Protein AF-A0A7C8YGM3-F1 (afdb_monomer_lite)

Sequence (113 aa):
PPDYRPTPSQVKAAYKRKVWDVHPDRFPANERSYAESQFKMISEAYTCLLPGGVGSSVSVSYTRVVRTGVPRVHGAGRQHPLVGLPFLFIILGTVGLGGIYGARAYRKQIEAN

Secondary structure (DSSP, 8-state):
-TT----HHHHHHHHHHHHHHT-GGGS-TTTHHHHHHHHHHHHHHHHHHSTT-------------S---------------SS--TTHHHHHHHHHHSSSSSTTTTHHHHTT-

Foldseek 3Di:
DVPDQDDLVRLVVVLVVQCVVLPLVVDDPVCSVVSVVSNVVSVLVSLVSDVPSPPPPPPPPPPPPDPDDDPDDDDDDDDDDDDDDPPVCVVVVVVPPPPPPPPPPVVVVVVVD

pLDDT: mean 70.05, std 18.63, range [42.72, 95.88]

Organism: Opuntia streptacantha (NCBI:txid393608)

Structure (mmCIF, N/CA/C/O backbone):
data_AF-A0A7C8YGM3-F1
#
_entry.id   AF-A0A7C8YGM3-F1
#
loop_
_atom_site.group_PDB
_atom_site.id
_atom_site.type_symbol
_atom_site.label_atom_id
_atom_site.label_alt_id
_atom_site.label_comp_id
_atom_site.label_asym_id
_atom_site.label_entity_id
_atom_site.label_seq_id
_atom_site.pdbx_PDB_ins_code
_atom_site.Cartn_x
_atom_site.Cartn_y
_atom_site.Cartn_z
_atom_site.occupancy
_atom_site.B_iso_or_equiv
_atom_site.auth_seq_id
_atom_site.auth_comp_id
_atom_site.auth_asym_id
_atom_site.auth_atom_id
_atom_site.pdbx_PDB_model_num
ATOM 1 N N . PRO A 1 1 ? 10.676 -14.355 -22.517 1.00 58.84 1 PRO A N 1
ATOM 2 C CA . PRO A 1 1 ? 11.987 -13.664 -22.594 1.00 58.84 1 PRO A CA 1
ATOM 3 C C . PRO A 1 1 ? 12.567 -13.458 -21.186 1.00 58.84 1 PRO A C 1
ATOM 5 O O . PRO A 1 1 ? 11.866 -12.892 -20.351 1.00 58.84 1 PRO A O 1
ATOM 8 N N . PRO A 1 2 ? 13.780 -13.957 -20.907 1.00 69.81 2 PRO A N 1
ATOM 9 C CA . PRO A 1 2 ? 14.362 -13.961 -19.560 1.00 69.81 2 PRO A CA 1
ATOM 10 C C . PRO A 1 2 ? 14.810 -12.578 -19.049 1.00 69.81 2 PRO A C 1
ATOM 12 O O . PRO A 1 2 ? 14.954 -12.412 -17.845 1.00 69.81 2 PRO A O 1
ATOM 15 N N . ASP A 1 3 ? 14.918 -11.567 -19.919 1.00 70.25 3 ASP A N 1
ATOM 16 C CA . ASP A 1 3 ? 15.425 -10.228 -19.558 1.00 70.25 3 ASP A CA 1
ATOM 17 C C . ASP A 1 3 ? 14.347 -9.134 -19.508 1.00 70.25 3 ASP A C 1
ATOM 19 O O . ASP A 1 3 ? 14.634 -7.937 -19.599 1.00 70.25 3 ASP A O 1
ATOM 23 N N . TYR A 1 4 ? 13.075 -9.518 -19.383 1.00 78.69 4 TYR A N 1
ATOM 24 C CA . TYR A 1 4 ? 11.992 -8.543 -19.322 1.00 78.69 4 TYR A CA 1
ATOM 25 C C . TYR A 1 4 ? 12.013 -7.781 -17.993 1.00 78.69 4 TYR A C 1
ATOM 27 O O . TYR A 1 4 ? 11.656 -8.321 -16.945 1.00 78.69 4 TYR A O 1
ATOM 35 N N . ARG A 1 5 ? 12.392 -6.502 -18.041 1.00 83.88 5 ARG A N 1
ATOM 36 C CA . ARG A 1 5 ? 12.280 -5.585 -16.903 1.00 83.88 5 ARG A CA 1
ATOM 37 C C . ARG A 1 5 ? 10.967 -4.805 -17.009 1.00 83.88 5 ARG A C 1
ATOM 39 O O . ARG A 1 5 ? 10.853 -3.963 -17.901 1.00 83.88 5 ARG A O 1
ATOM 46 N N . PRO A 1 6 ? 9.975 -5.073 -16.140 1.00 87.50 6 PRO A N 1
ATOM 47 C CA . PRO A 1 6 ? 8.721 -4.336 -16.166 1.00 87.50 6 PRO A CA 1
ATOM 48 C C . PRO A 1 6 ? 8.968 -2.864 -15.831 1.00 87.50 6 PRO A C 1
ATOM 50 O O . PRO A 1 6 ? 9.803 -2.529 -14.987 1.00 87.50 6 PRO A O 1
ATOM 53 N N . THR A 1 7 ? 8.226 -1.970 -16.477 1.00 90.56 7 THR A N 1
ATOM 54 C CA . THR A 1 7 ? 8.301 -0.540 -16.170 1.00 90.56 7 THR A CA 1
ATOM 55 C C . THR A 1 7 ? 7.702 -0.260 -14.783 1.00 90.56 7 THR A C 1
ATOM 57 O O . THR A 1 7 ? 6.804 -0.982 -14.334 1.00 90.56 7 THR A O 1
ATOM 60 N N . PRO A 1 8 ? 8.102 0.826 -14.094 1.00 90.75 8 PRO A N 1
ATOM 61 C CA . PRO A 1 8 ? 7.512 1.188 -12.802 1.00 90.75 8 PRO A CA 1
ATOM 62 C C . PRO A 1 8 ? 5.982 1.338 -12.844 1.00 90.75 8 PRO A C 1
ATOM 64 O O . PRO A 1 8 ? 5.293 1.009 -11.878 1.00 90.75 8 PRO A O 1
ATOM 67 N N . SER A 1 9 ? 5.424 1.788 -13.976 1.00 92.25 9 SER A N 1
ATOM 68 C CA . SER A 1 9 ? 3.974 1.882 -14.173 1.00 92.25 9 SER A CA 1
ATOM 69 C C . SER A 1 9 ? 3.298 0.509 -14.205 1.00 92.25 9 SER A C 1
ATOM 71 O O . SER A 1 9 ? 2.246 0.342 -13.588 1.00 92.25 9 SER A O 1
ATOM 73 N N . GLN A 1 10 ? 3.915 -0.486 -14.846 1.00 93.56 10 GLN A N 1
ATOM 74 C CA . GLN A 1 10 ? 3.427 -1.866 -14.863 1.00 93.56 10 GLN A CA 1
ATOM 75 C C . GLN A 1 10 ? 3.510 -2.511 -13.481 1.00 93.56 10 GLN A C 1
ATOM 77 O O . GLN A 1 10 ? 2.545 -3.135 -13.042 1.00 93.56 10 GLN A O 1
ATOM 82 N N . VAL A 1 11 ? 4.621 -2.303 -12.766 1.00 92.75 11 VAL A N 1
ATOM 83 C CA . VAL A 1 11 ? 4.792 -2.780 -11.385 1.00 92.75 11 VAL A CA 1
ATOM 84 C C . VAL A 1 11 ? 3.713 -2.185 -10.477 1.00 92.75 11 VAL A C 1
ATOM 86 O O . VAL A 1 11 ? 3.037 -2.919 -9.758 1.00 92.75 11 VAL A O 1
ATOM 89 N N . LYS A 1 12 ? 3.469 -0.871 -10.561 1.00 93.94 12 LYS A N 1
ATOM 90 C CA . LYS A 1 12 ? 2.424 -0.189 -9.782 1.00 93.94 12 LYS A CA 1
ATOM 91 C C . LYS A 1 12 ? 1.014 -0.658 -10.148 1.00 93.94 12 LYS A C 1
ATOM 93 O O . LYS A 1 12 ? 0.184 -0.843 -9.260 1.00 93.94 12 LYS A O 1
ATOM 98 N N . ALA A 1 13 ? 0.727 -0.864 -11.432 1.00 95.75 13 ALA A N 1
ATOM 99 C CA . ALA A 1 13 ? -0.567 -1.376 -11.881 1.00 95.75 13 ALA A CA 1
ATOM 100 C C . ALA A 1 13 ? -0.818 -2.805 -11.367 1.00 95.75 13 ALA A C 1
ATOM 102 O O . ALA A 1 13 ? -1.885 -3.085 -10.815 1.00 95.75 13 ALA A O 1
ATOM 103 N N . ALA A 1 14 ? 0.182 -3.684 -11.476 1.00 94.69 14 ALA A N 1
ATOM 104 C CA . ALA A 1 14 ? 0.119 -5.048 -10.961 1.00 94.69 14 ALA A CA 1
ATOM 105 C C . ALA A 1 14 ? -0.026 -5.079 -9.432 1.00 94.69 14 ALA A C 1
ATOM 107 O O . ALA A 1 14 ? -0.837 -5.847 -8.914 1.00 94.69 14 ALA A O 1
ATOM 108 N N . TYR A 1 15 ? 0.699 -4.210 -8.719 1.00 95.06 15 TYR A N 1
ATOM 109 C CA . TYR A 1 15 ? 0.583 -4.042 -7.271 1.00 95.06 15 TYR A CA 1
ATOM 110 C C . TYR A 1 15 ? -0.840 -3.662 -6.857 1.00 95.06 15 TYR A C 1
ATOM 112 O O . TYR A 1 15 ? -1.437 -4.360 -6.043 1.00 95.06 15 TYR A O 1
ATOM 120 N N . LYS A 1 16 ? -1.425 -2.620 -7.467 1.00 95.56 16 LYS A N 1
ATOM 121 C CA . LYS A 1 16 ? -2.799 -2.186 -7.161 1.00 95.56 16 LYS A CA 1
ATOM 122 C C . LYS A 1 16 ? -3.81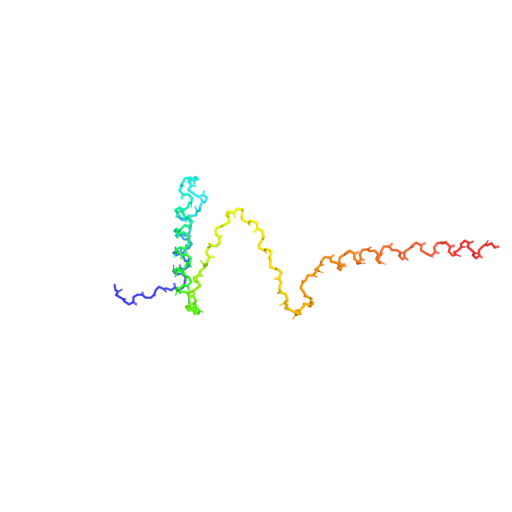4 -3.312 -7.350 1.00 95.56 16 LYS A C 1
ATOM 124 O O . LYS A 1 16 ? -4.680 -3.491 -6.500 1.00 95.56 16 LYS A O 1
ATOM 129 N N . ARG A 1 17 ? -3.694 -4.074 -8.442 1.00 95.88 17 ARG A N 1
ATOM 130 C CA . ARG A 1 17 ? -4.571 -5.221 -8.710 1.00 95.88 17 ARG A CA 1
ATOM 131 C C . ARG A 1 17 ? -4.416 -6.299 -7.637 1.00 95.88 17 ARG A C 1
ATOM 133 O O . ARG A 1 17 ? -5.402 -6.695 -7.033 1.00 95.88 17 ARG A O 1
ATOM 140 N N . LYS A 1 18 ? -3.179 -6.721 -7.356 1.00 94.94 18 LYS A N 1
ATOM 141 C CA . LYS A 1 18 ? -2.899 -7.774 -6.370 1.00 94.94 18 LYS A CA 1
ATOM 142 C C . LYS A 1 18 ? -3.343 -7.385 -4.965 1.00 94.94 18 LYS A C 1
ATOM 144 O O . LYS A 1 18 ? -3.970 -8.194 -4.301 1.00 94.94 18 LYS A O 1
ATOM 149 N N . VAL A 1 19 ? -3.065 -6.154 -4.539 1.00 95.38 19 VAL A N 1
ATOM 150 C CA . VAL A 1 19 ? -3.519 -5.614 -3.251 1.00 95.38 19 VAL A CA 1
ATOM 151 C C . VAL A 1 19 ? -5.036 -5.626 -3.144 1.00 95.38 19 VAL A C 1
ATOM 153 O O . VAL A 1 19 ? -5.565 -6.016 -2.110 1.00 95.38 19 VAL A O 1
ATOM 156 N N . TRP A 1 20 ? -5.735 -5.226 -4.206 1.00 93.19 20 TRP A N 1
ATOM 157 C CA . TRP A 1 20 ? -7.190 -5.273 -4.221 1.00 93.19 20 TRP A CA 1
ATOM 158 C C . TRP A 1 20 ? -7.720 -6.704 -4.116 1.00 93.19 20 TRP A C 1
ATOM 160 O O . TRP A 1 20 ? -8.733 -6.929 -3.465 1.00 93.19 20 TRP A O 1
ATOM 170 N N . ASP A 1 21 ? -7.043 -7.677 -4.724 1.00 93.00 21 ASP A N 1
ATOM 171 C CA . ASP A 1 21 ? -7.419 -9.094 -4.656 1.00 93.00 21 ASP A CA 1
ATOM 172 C C . ASP A 1 21 ? -7.241 -9.697 -3.262 1.00 93.00 21 ASP A C 1
ATOM 174 O O . ASP A 1 21 ? -8.052 -10.524 -2.857 1.00 93.00 21 ASP A O 1
ATOM 178 N N . VAL A 1 22 ? -6.240 -9.240 -2.509 1.00 93.81 22 VAL A N 1
ATOM 179 C CA . VAL A 1 22 ? -5.928 -9.743 -1.160 1.00 93.81 22 VAL A CA 1
ATOM 180 C C . VAL A 1 22 ? -6.331 -8.775 -0.045 1.00 93.81 22 VAL A C 1
ATOM 182 O O . VAL A 1 22 ? -5.861 -8.898 1.084 1.00 93.81 22 VAL A O 1
ATOM 185 N N . HIS A 1 23 ? -7.168 -7.778 -0.342 1.00 92.44 23 HIS A N 1
ATOM 186 C CA . HIS A 1 23 ? -7.557 -6.785 0.653 1.00 92.44 23 HIS A CA 1
ATOM 187 C C . HIS A 1 23 ? -8.333 -7.467 1.792 1.00 92.44 23 HIS A C 1
ATOM 189 O O . HIS A 1 23 ? -9.325 -8.135 1.502 1.00 92.44 23 HIS A O 1
ATOM 195 N N . PRO A 1 24 ? -7.951 -7.295 3.072 1.00 88.44 24 PRO A N 1
ATOM 196 C CA . PRO A 1 24 ? -8.526 -8.053 4.189 1.00 88.44 24 PRO A CA 1
ATOM 197 C C . PRO A 1 24 ? -10.035 -7.847 4.370 1.00 88.44 24 PRO A C 1
ATOM 199 O O . PRO A 1 24 ? -10.700 -8.708 4.935 1.00 88.44 24 PRO A O 1
ATOM 202 N N . ASP A 1 25 ? -10.592 -6.751 3.851 1.00 91.38 25 ASP A N 1
ATOM 203 C CA . ASP A 1 25 ? -12.040 -6.495 3.889 1.00 91.38 25 ASP A CA 1
ATOM 204 C C . ASP A 1 25 ? -12.837 -7.258 2.817 1.00 91.38 25 ASP A C 1
ATOM 206 O O . ASP A 1 25 ? -14.064 -7.252 2.843 1.00 91.38 25 ASP A O 1
ATOM 210 N N . ARG A 1 26 ? -12.166 -7.927 1.870 1.00 91.12 26 ARG A N 1
ATOM 211 C CA . ARG A 1 26 ? -12.816 -8.831 0.905 1.00 91.12 26 ARG A CA 1
ATOM 212 C C . ARG A 1 26 ? -12.930 -10.265 1.412 1.00 91.12 26 ARG A C 1
ATOM 214 O O . ARG A 1 26 ? -13.614 -11.063 0.777 1.00 91.12 26 ARG A O 1
ATOM 221 N N . PHE A 1 27 ? -12.252 -10.591 2.510 1.00 88.69 27 PHE A N 1
ATOM 222 C CA . PHE A 1 27 ? -12.222 -11.938 3.062 1.00 88.69 27 PHE A CA 1
ATOM 223 C C . PHE A 1 27 ? -13.135 -12.025 4.284 1.00 88.69 27 PHE A C 1
ATOM 225 O O . PHE A 1 27 ? -13.206 -11.082 5.078 1.00 88.69 27 PHE A O 1
ATOM 232 N N . PRO A 1 28 ? -13.828 -13.158 4.465 1.00 91.19 28 PRO A N 1
ATOM 233 C CA . PRO A 1 28 ? -14.544 -13.424 5.701 1.00 91.19 28 PRO A CA 1
ATOM 234 C C . PRO A 1 28 ? -13.562 -13.494 6.887 1.00 91.19 28 PRO A C 1
ATOM 236 O O . PRO A 1 28 ? -12.362 -13.722 6.723 1.00 91.19 28 PRO A O 1
ATOM 239 N N . ALA A 1 29 ? -14.058 -13.275 8.109 1.00 89.56 29 ALA A N 1
ATOM 240 C CA . ALA A 1 29 ? -13.210 -13.101 9.296 1.00 89.56 29 ALA A CA 1
ATOM 241 C C . ALA A 1 29 ? -12.265 -14.290 9.583 1.00 89.56 29 ALA A C 1
ATOM 243 O O . ALA A 1 29 ? -11.188 -14.095 10.141 1.00 89.56 29 ALA A O 1
ATOM 244 N N . ASN A 1 30 ? -12.642 -15.502 9.170 1.00 90.38 30 ASN A N 1
ATOM 245 C CA . ASN A 1 30 ? -11.840 -16.726 9.277 1.00 90.38 30 ASN A CA 1
ATOM 246 C C . ASN A 1 30 ? -10.603 -16.733 8.360 1.00 90.38 30 ASN A C 1
ATOM 248 O O . ASN A 1 30 ? -9.605 -17.363 8.693 1.00 90.38 30 ASN A O 1
ATOM 252 N N . GLU A 1 31 ? -10.648 -16.031 7.227 1.00 91.75 31 GLU A N 1
ATOM 253 C CA . GLU A 1 31 ? -9.572 -15.988 6.224 1.00 91.75 31 GLU A CA 1
ATOM 254 C C . GLU A 1 31 ? -8.791 -14.669 6.253 1.00 91.75 31 GLU A C 1
ATOM 256 O O . GLU A 1 31 ? -7.844 -14.468 5.490 1.00 91.75 31 GLU A O 1
ATOM 261 N N . ARG A 1 32 ? -9.136 -13.768 7.178 1.00 87.19 32 ARG A N 1
ATOM 262 C CA . ARG A 1 32 ? -8.512 -12.448 7.291 1.00 87.19 32 ARG A CA 1
ATOM 263 C C . ARG A 1 32 ? -6.997 -12.530 7.498 1.00 87.19 32 ARG A C 1
ATOM 265 O O . ARG A 1 32 ? -6.255 -11.808 6.842 1.00 87.19 32 ARG A O 1
ATOM 272 N N . SER A 1 33 ? -6.521 -13.457 8.333 1.00 91.19 33 SER A N 1
ATOM 273 C CA . SER A 1 33 ? -5.080 -13.659 8.561 1.00 91.19 33 SER A CA 1
ATOM 274 C C . SER A 1 33 ? -4.334 -14.124 7.305 1.00 91.19 33 SER A C 1
ATOM 276 O O . SER A 1 33 ? -3.175 -13.760 7.104 1.00 91.19 33 SER A O 1
ATOM 278 N N . TYR A 1 34 ? -4.995 -14.902 6.442 1.00 91.31 34 TYR A N 1
ATOM 279 C CA . TYR A 1 34 ? -4.438 -15.306 5.151 1.00 91.31 34 TYR A CA 1
ATOM 280 C C . TYR A 1 34 ? -4.319 -14.096 4.216 1.00 91.31 34 TYR A C 1
ATOM 282 O O . TYR A 1 34 ? -3.246 -13.846 3.667 1.00 91.31 34 TYR A O 1
ATOM 290 N N . ALA A 1 35 ? -5.377 -13.288 4.110 1.00 93.12 35 ALA A N 1
ATOM 291 C CA . ALA A 1 35 ? -5.377 -12.063 3.312 1.00 93.12 35 ALA A CA 1
ATOM 292 C C . ALA A 1 35 ? -4.291 -11.069 3.764 1.00 93.12 35 ALA A C 1
ATOM 294 O O . ALA A 1 35 ? -3.539 -10.551 2.940 1.00 93.12 35 ALA A O 1
ATOM 295 N N . GLU A 1 36 ? -4.138 -10.870 5.075 1.00 92.62 36 GLU A N 1
ATOM 296 C CA . GLU A 1 36 ? -3.094 -10.021 5.663 1.00 92.62 36 GLU A CA 1
ATOM 297 C C . GLU A 1 36 ? -1.678 -10.521 5.332 1.00 92.62 36 GLU A C 1
ATOM 299 O O . GLU A 1 36 ? -0.813 -9.728 4.951 1.00 92.62 36 GLU A O 1
ATOM 304 N N . SER A 1 37 ? -1.437 -11.836 5.417 1.00 93.81 37 SER A N 1
ATOM 305 C CA . SER A 1 37 ? -0.148 -12.441 5.050 1.00 93.81 37 SER A CA 1
ATOM 306 C C . SER A 1 37 ? 0.180 -12.227 3.569 1.00 93.81 37 SER A C 1
ATOM 308 O O . SER A 1 37 ? 1.288 -11.803 3.228 1.00 93.81 37 SER A O 1
ATOM 310 N N . GLN A 1 38 ? -0.798 -12.444 2.688 1.00 93.25 38 GLN A N 1
ATOM 311 C CA . GLN A 1 38 ? -0.638 -12.232 1.251 1.00 93.25 38 GLN A CA 1
ATOM 312 C C . GLN A 1 38 ? -0.409 -10.751 0.913 1.00 93.25 38 GLN A C 1
ATOM 314 O O . GLN A 1 38 ? 0.494 -10.432 0.136 1.00 93.25 38 GLN A O 1
ATOM 319 N N . PHE A 1 39 ? -1.182 -9.841 1.517 1.00 94.31 39 PHE A N 1
ATOM 320 C CA . PHE A 1 39 ? -1.025 -8.392 1.359 1.00 94.31 39 PHE A CA 1
ATOM 321 C C . PHE A 1 39 ? 0.395 -7.959 1.712 1.00 94.31 39 PHE A C 1
ATOM 323 O O . PHE A 1 39 ? 1.050 -7.243 0.949 1.00 94.31 39 PHE A O 1
ATOM 330 N N . LYS A 1 40 ? 0.896 -8.456 2.844 1.00 92.88 40 LYS A N 1
ATOM 331 C CA . LYS A 1 40 ? 2.248 -8.180 3.306 1.00 92.88 40 LYS A CA 1
ATOM 332 C C . LYS A 1 40 ? 3.294 -8.642 2.287 1.00 92.88 40 LYS A C 1
ATOM 334 O O . LYS A 1 40 ? 4.105 -7.822 1.861 1.00 92.88 40 LYS A O 1
ATOM 339 N N . MET A 1 41 ? 3.248 -9.899 1.845 1.00 92.94 41 MET A N 1
ATOM 340 C CA . MET A 1 41 ? 4.214 -10.422 0.867 1.00 92.94 41 MET A CA 1
ATOM 341 C C . MET A 1 41 ? 4.227 -9.607 -0.434 1.00 92.94 41 MET A C 1
ATOM 343 O O . MET A 1 41 ? 5.287 -9.329 -0.993 1.00 92.94 41 MET A O 1
ATOM 347 N N . ILE A 1 42 ? 3.054 -9.169 -0.903 1.00 93.50 42 ILE A N 1
ATOM 348 C CA . ILE A 1 42 ? 2.935 -8.323 -2.099 1.00 93.50 42 ILE A CA 1
ATOM 349 C C . ILE A 1 42 ? 3.563 -6.939 -1.871 1.00 93.50 42 ILE A C 1
ATOM 351 O O . ILE A 1 42 ? 4.225 -6.418 -2.770 1.00 93.50 42 ILE A O 1
ATOM 355 N N . SER A 1 43 ? 3.386 -6.345 -0.688 1.00 91.56 43 SER A N 1
ATOM 356 C CA . SER A 1 43 ? 3.968 -5.040 -0.341 1.00 91.56 43 SER A CA 1
ATOM 357 C C . SER A 1 43 ? 5.496 -5.070 -0.214 1.00 91.56 43 SER A C 1
ATOM 359 O O . SER A 1 43 ? 6.177 -4.157 -0.690 1.00 91.56 43 SER A O 1
ATOM 361 N N . GLU A 1 44 ? 6.045 -6.148 0.347 1.00 91.44 44 GLU A N 1
ATOM 362 C CA . GLU A 1 44 ? 7.489 -6.370 0.436 1.00 91.44 44 GLU A CA 1
ATOM 363 C C . GLU A 1 44 ? 8.092 -6.521 -0.962 1.00 91.44 44 GLU A C 1
ATOM 365 O O . GLU A 1 44 ? 9.014 -5.791 -1.324 1.00 91.44 44 GLU A O 1
ATOM 370 N N . ALA A 1 45 ? 7.502 -7.383 -1.796 1.00 92.19 45 ALA A N 1
ATOM 371 C CA . ALA A 1 45 ? 7.940 -7.566 -3.175 1.00 92.19 45 ALA A CA 1
ATOM 372 C C . ALA A 1 45 ? 7.872 -6.259 -3.984 1.00 92.19 45 ALA A C 1
ATOM 374 O O . ALA A 1 45 ? 8.804 -5.951 -4.721 1.00 92.19 45 ALA A O 1
ATOM 375 N N . TYR A 1 46 ? 6.809 -5.457 -3.830 1.00 91.44 46 TYR A N 1
ATOM 376 C CA . TYR A 1 46 ? 6.702 -4.145 -4.480 1.00 91.44 46 TYR A CA 1
ATOM 377 C C . TYR A 1 46 ? 7.842 -3.211 -4.063 1.00 91.44 46 TYR A C 1
ATOM 379 O O . TYR A 1 46 ? 8.453 -2.582 -4.921 1.00 91.44 46 TYR A O 1
ATOM 387 N N . THR A 1 47 ? 8.174 -3.171 -2.772 1.00 89.31 47 THR A N 1
ATOM 388 C CA . THR A 1 47 ? 9.270 -2.347 -2.240 1.00 89.31 47 THR A CA 1
ATOM 389 C C . THR A 1 47 ? 10.620 -2.758 -2.832 1.00 89.31 47 THR A C 1
ATOM 391 O O . THR A 1 47 ? 11.391 -1.893 -3.242 1.00 89.31 47 THR A O 1
ATOM 394 N N . CYS A 1 48 ? 10.873 -4.063 -2.975 1.00 86.81 48 CYS A N 1
ATOM 395 C CA . CYS A 1 48 ? 12.074 -4.589 -3.635 1.00 86.81 48 CYS A CA 1
ATOM 396 C C . CYS A 1 48 ? 12.155 -4.238 -5.132 1.00 86.81 48 CYS A C 1
ATOM 398 O O . CYS A 1 48 ? 13.246 -4.183 -5.693 1.00 86.81 48 CYS A O 1
ATOM 400 N N . LEU A 1 49 ? 11.013 -4.012 -5.790 1.00 86.50 49 LEU A N 1
ATOM 401 C CA . LEU A 1 49 ? 10.945 -3.632 -7.205 1.00 86.50 49 LEU A CA 1
ATOM 402 C C . LEU A 1 49 ? 11.069 -2.116 -7.431 1.00 86.50 49 LEU A C 1
ATOM 404 O O . LEU A 1 49 ? 11.188 -1.686 -8.581 1.00 86.50 49 LEU A O 1
ATOM 408 N N . LEU A 1 50 ? 11.027 -1.293 -6.375 1.00 83.69 50 LEU A N 1
ATOM 409 C CA . LEU A 1 50 ? 11.144 0.157 -6.504 1.00 83.69 50 LEU A CA 1
ATOM 410 C C . LEU A 1 50 ? 12.614 0.579 -6.674 1.00 83.69 50 LEU A C 1
ATOM 412 O O . LEU A 1 50 ? 13.460 0.222 -5.851 1.00 83.69 50 LEU A O 1
ATOM 416 N N . PRO A 1 51 ? 12.939 1.392 -7.697 1.00 69.06 51 PRO A N 1
ATOM 417 C CA . PRO A 1 51 ? 14.283 1.935 -7.853 1.00 69.06 51 PRO A CA 1
ATOM 418 C C . PRO A 1 51 ? 14.600 2.856 -6.664 1.00 69.06 51 PRO A C 1
ATOM 420 O O . PRO A 1 51 ? 13.917 3.855 -6.453 1.00 69.06 51 PRO A O 1
ATOM 423 N N . GLY A 1 52 ? 15.612 2.493 -5.870 1.00 65.69 52 GLY A N 1
ATOM 424 C CA . GLY A 1 52 ? 15.993 3.197 -4.635 1.00 65.69 52 GLY A CA 1
ATOM 425 C C . GLY A 1 52 ? 15.630 2.469 -3.334 1.00 65.69 52 GLY A C 1
ATOM 426 O O . GLY A 1 52 ? 15.994 2.942 -2.259 1.00 65.69 52 GLY A O 1
ATOM 427 N N . GLY A 1 53 ? 14.974 1.306 -3.412 1.00 56.12 53 GLY A N 1
ATOM 428 C CA . GLY A 1 53 ? 14.798 0.397 -2.281 1.00 56.12 53 GLY A CA 1
ATOM 429 C C . GLY A 1 53 ? 16.125 -0.254 -1.898 1.00 56.12 53 GLY A C 1
ATOM 430 O O . GLY A 1 53 ? 16.408 -1.383 -2.288 1.00 56.12 53 GLY A O 1
ATOM 431 N N . VAL A 1 54 ? 16.967 0.467 -1.153 1.00 49.72 54 VAL A N 1
ATOM 432 C CA . VAL A 1 54 ? 18.077 -0.135 -0.405 1.00 49.72 54 VAL A CA 1
ATOM 433 C C . VAL A 1 54 ? 17.476 -1.284 0.392 1.00 49.72 54 VAL A C 1
ATOM 435 O O . VAL A 1 54 ? 16.498 -1.063 1.105 1.00 49.72 54 VAL A O 1
ATOM 438 N N . GLY A 1 55 ? 18.024 -2.489 0.215 1.00 52.78 55 GLY A N 1
ATOM 439 C CA . GLY A 1 55 ? 17.585 -3.746 0.818 1.00 52.78 55 GLY A CA 1
ATOM 440 C C . GLY A 1 55 ? 17.628 -3.725 2.341 1.00 52.78 55 GLY A C 1
ATOM 441 O O . GLY A 1 55 ? 18.397 -4.439 2.975 1.00 52.78 55 GLY A O 1
ATOM 442 N N . SER A 1 56 ? 16.767 -2.920 2.942 1.00 50.59 56 SER A N 1
ATOM 443 C CA . SER A 1 56 ? 16.381 -3.046 4.321 1.00 50.59 56 SER A CA 1
ATOM 444 C C . SER A 1 56 ? 15.439 -4.236 4.357 1.00 50.59 56 SER A C 1
ATOM 446 O O . SER A 1 56 ? 14.220 -4.116 4.263 1.00 50.59 56 SER A O 1
ATOM 448 N N . SER A 1 57 ? 16.051 -5.413 4.485 1.00 51.28 57 SER A N 1
ATOM 449 C CA . SER A 1 57 ? 15.499 -6.521 5.249 1.00 51.28 57 SER A CA 1
ATOM 450 C C . SER A 1 57 ? 15.180 -5.997 6.655 1.00 51.28 57 SER A C 1
ATOM 452 O O . SER A 1 57 ? 15.850 -6.334 7.631 1.00 51.28 57 SER A O 1
ATOM 454 N N . VAL A 1 58 ? 14.176 -5.122 6.772 1.00 51.69 58 VAL A N 1
ATOM 455 C CA . VAL A 1 58 ? 13.518 -4.860 8.038 1.00 51.69 58 VAL A CA 1
ATOM 456 C C . VAL A 1 58 ? 12.790 -6.159 8.304 1.00 51.69 58 VAL A C 1
ATOM 458 O O . VAL A 1 58 ? 11.676 -6.384 7.842 1.00 51.69 58 VAL A O 1
ATOM 461 N N . SER A 1 59 ? 13.477 -7.057 9.003 1.00 48.06 59 SER A N 1
ATOM 462 C CA . SER A 1 59 ? 12.832 -8.060 9.825 1.00 48.06 59 SER A CA 1
ATOM 463 C C . SER A 1 59 ? 11.931 -7.276 10.774 1.00 48.06 59 SER A C 1
ATOM 465 O O . SER A 1 59 ? 12.356 -6.796 11.825 1.00 48.06 59 SER A O 1
ATOM 467 N N . VAL A 1 60 ? 10.710 -6.996 10.316 1.00 51.03 60 VAL A N 1
ATOM 468 C CA . VAL A 1 60 ? 9.673 -6.363 11.113 1.00 51.03 60 VAL A CA 1
ATOM 469 C C . VAL A 1 60 ? 9.371 -7.383 12.194 1.00 51.03 60 VAL A C 1
ATOM 471 O O . VAL A 1 60 ? 8.732 -8.402 11.945 1.00 51.03 60 VAL A O 1
ATOM 474 N N . SER A 1 61 ? 9.914 -7.148 13.385 1.00 43.22 61 SER A N 1
ATOM 475 C CA . SER A 1 61 ? 9.578 -7.909 14.576 1.00 43.22 61 SER A CA 1
ATOM 476 C C . SER A 1 61 ? 8.094 -7.667 14.849 1.00 43.22 61 SER A C 1
ATOM 478 O O . SER A 1 61 ? 7.701 -6.587 15.289 1.00 43.22 61 SER A O 1
ATOM 480 N N . TYR A 1 62 ? 7.250 -8.636 14.486 1.00 47.12 62 TYR A N 1
ATOM 481 C CA . TYR A 1 62 ? 5.810 -8.591 14.722 1.00 47.12 62 TYR A CA 1
ATOM 482 C C . TYR A 1 62 ? 5.569 -8.687 16.224 1.00 47.12 62 TYR A C 1
ATOM 484 O O . TYR A 1 62 ? 5.451 -9.781 16.778 1.00 47.12 62 TYR A O 1
ATOM 492 N N . THR A 1 63 ? 5.470 -7.545 16.899 1.00 44.94 63 THR A N 1
ATOM 493 C CA . THR A 1 63 ? 4.820 -7.485 18.203 1.00 44.94 63 THR A CA 1
ATOM 494 C C . THR A 1 63 ? 3.351 -7.817 17.989 1.00 44.94 63 THR A C 1
ATOM 496 O O . THR A 1 63 ? 2.525 -6.992 17.605 1.00 44.94 63 THR A O 1
ATOM 499 N N . ARG A 1 64 ? 3.026 -9.095 18.189 1.00 48.94 64 ARG A N 1
ATOM 500 C CA . ARG A 1 64 ? 1.652 -9.566 18.295 1.00 48.94 64 ARG A CA 1
ATOM 501 C C . ARG A 1 64 ? 1.023 -8.765 19.438 1.00 48.94 64 ARG A C 1
ATOM 503 O O . ARG A 1 64 ? 1.379 -8.975 20.593 1.00 48.94 64 ARG A O 1
ATOM 510 N N . VAL A 1 65 ? 0.130 -7.830 19.119 1.00 50.81 65 VAL A N 1
ATOM 511 C CA . VAL A 1 65 ? -0.688 -7.092 20.093 1.00 50.81 65 VAL A CA 1
ATOM 512 C C . VAL A 1 65 ? -1.728 -8.036 20.701 1.00 50.81 65 VAL A C 1
ATOM 514 O O . VAL A 1 65 ? -2.930 -7.895 20.517 1.00 50.81 65 VAL A O 1
ATOM 517 N N . VAL A 1 66 ? -1.257 -9.034 21.445 1.00 55.44 66 VAL A N 1
ATOM 518 C CA . VAL A 1 66 ? -2.003 -9.492 22.611 1.00 55.44 66 VAL A CA 1
ATOM 519 C C . VAL A 1 66 ? -1.747 -8.460 23.703 1.00 55.44 66 VAL A C 1
ATOM 521 O O . VAL A 1 66 ? -0.657 -7.898 23.783 1.00 55.44 66 VAL A O 1
ATOM 524 N N . ARG A 1 67 ? -2.774 -8.147 24.495 1.00 56.62 67 ARG A N 1
ATOM 525 C CA . ARG A 1 67 ? -2.714 -7.230 25.640 1.00 56.62 67 ARG A CA 1
ATOM 526 C C . ARG A 1 67 ? -1.655 -7.699 26.647 1.00 56.62 67 ARG A C 1
ATOM 528 O O . ARG A 1 67 ? -1.978 -8.342 27.638 1.00 56.62 67 ARG A O 1
ATOM 535 N N . THR A 1 68 ? -0.394 -7.387 26.398 1.00 56.25 68 THR A N 1
ATOM 536 C CA . THR A 1 68 ? 0.698 -7.568 27.346 1.00 56.25 68 THR A CA 1
ATOM 537 C C . THR A 1 68 ? 0.983 -6.202 27.939 1.00 56.25 68 THR A C 1
ATOM 539 O O . THR A 1 68 ? 1.201 -5.230 27.216 1.00 56.25 68 THR A O 1
ATOM 542 N N . GLY A 1 69 ? 0.871 -6.129 29.264 1.00 54.62 69 GLY A N 1
ATOM 543 C CA . GLY A 1 69 ? 1.065 -4.913 30.035 1.00 54.62 69 GLY A CA 1
ATOM 544 C C . GLY A 1 69 ? 2.377 -4.214 29.691 1.00 54.62 69 GLY A C 1
ATOM 545 O O . GLY A 1 69 ? 3.368 -4.841 29.319 1.00 54.62 69 GLY A O 1
ATOM 546 N N . VAL A 1 70 ? 2.343 -2.890 29.808 1.00 56.38 70 VAL A N 1
ATOM 547 C CA . VAL A 1 70 ? 3.478 -1.994 29.587 1.00 56.38 70 VAL A CA 1
ATOM 548 C C . VAL A 1 70 ? 4.753 -2.519 30.265 1.00 56.38 70 VAL A C 1
ATOM 550 O O . VAL A 1 70 ? 4.727 -2.807 31.466 1.00 56.38 70 VAL A O 1
ATOM 553 N N . PRO A 1 71 ? 5.885 -2.639 29.545 1.00 49.78 71 PRO A N 1
ATOM 554 C CA . PRO A 1 71 ? 7.147 -2.964 30.183 1.00 49.78 71 PRO A CA 1
ATOM 555 C C . PRO A 1 71 ? 7.550 -1.796 31.083 1.00 49.78 71 PRO A C 1
ATOM 557 O O . PRO A 1 71 ? 7.798 -0.676 30.633 1.00 49.78 71 PRO A O 1
ATOM 560 N N . ARG A 1 72 ? 7.600 -2.063 32.387 1.00 53.91 72 ARG A N 1
ATOM 561 C CA . ARG A 1 72 ? 8.133 -1.141 33.381 1.00 53.91 72 ARG A CA 1
ATOM 562 C C . ARG A 1 72 ? 9.656 -1.185 33.301 1.00 53.91 72 ARG A C 1
ATOM 564 O O . ARG A 1 72 ? 10.284 -2.026 33.933 1.00 53.91 72 ARG A O 1
ATOM 571 N N . VAL A 1 73 ? 10.248 -0.280 32.528 1.00 47.19 73 VAL A N 1
ATOM 572 C CA . VAL A 1 73 ? 11.698 -0.055 32.542 1.00 47.19 73 VAL A CA 1
ATOM 573 C C . VAL A 1 73 ? 11.991 1.085 33.513 1.00 47.19 73 VAL A C 1
ATOM 575 O O . VAL A 1 73 ? 11.857 2.261 33.187 1.00 47.19 73 VAL A O 1
ATOM 578 N N . HIS A 1 74 ? 12.371 0.727 34.740 1.00 49.38 74 HIS A N 1
ATOM 579 C CA . HIS A 1 74 ? 13.202 1.605 35.558 1.00 49.38 74 HIS A CA 1
ATOM 580 C C . HIS A 1 74 ? 14.628 1.513 35.006 1.00 49.38 74 HIS A C 1
ATOM 582 O O . HIS A 1 74 ? 15.169 0.412 34.938 1.00 49.38 74 HIS A O 1
ATOM 588 N N . GLY A 1 75 ? 15.242 2.638 34.635 1.00 42.72 75 GLY A N 1
ATOM 589 C CA . GLY A 1 75 ? 16.666 2.640 34.295 1.00 42.72 75 GLY A CA 1
ATOM 590 C C . GLY A 1 75 ? 17.117 3.790 33.404 1.00 42.72 75 GLY A C 1
ATOM 591 O O . GLY A 1 75 ? 17.222 3.626 32.200 1.00 42.72 75 GLY A O 1
ATOM 592 N N . ALA A 1 76 ? 17.373 4.935 34.039 1.00 50.00 76 ALA A N 1
ATOM 593 C CA . ALA A 1 76 ? 18.466 5.878 33.776 1.00 50.00 76 ALA A CA 1
ATOM 594 C C . ALA A 1 76 ? 18.970 6.086 32.327 1.00 50.00 76 ALA A C 1
ATOM 596 O O . ALA A 1 76 ? 19.688 5.260 31.776 1.00 50.00 76 ALA A O 1
ATOM 597 N N . GLY A 1 77 ? 18.759 7.294 31.791 1.00 46.19 77 GLY A N 1
ATOM 598 C CA . GLY A 1 77 ? 19.452 7.739 30.577 1.00 46.19 77 GLY A CA 1
ATOM 599 C C . GLY A 1 77 ? 19.034 9.127 30.101 1.00 46.19 77 GLY A C 1
ATOM 600 O O . GLY A 1 77 ? 18.292 9.260 29.142 1.00 46.19 77 GLY A O 1
ATOM 601 N N . ARG A 1 78 ? 19.480 10.153 30.828 1.00 51.31 78 ARG A N 1
ATOM 602 C CA . ARG A 1 78 ? 19.402 11.598 30.543 1.00 51.31 78 ARG A CA 1
ATOM 603 C C . ARG A 1 78 ? 19.346 11.989 29.048 1.00 51.31 78 ARG A C 1
ATOM 605 O O . ARG A 1 78 ? 20.326 11.786 28.345 1.00 51.31 78 ARG A O 1
ATOM 612 N N . GLN A 1 79 ? 18.267 12.686 28.664 1.00 55.09 79 GLN A N 1
ATOM 613 C CA . GLN A 1 79 ? 18.190 13.995 27.966 1.00 55.09 79 GLN A CA 1
ATOM 614 C C . GLN A 1 79 ? 16.930 14.060 27.077 1.00 55.09 79 GLN A C 1
ATOM 616 O O . GLN A 1 79 ? 16.911 13.570 25.956 1.00 55.09 79 GLN A O 1
ATOM 621 N N . HIS A 1 80 ? 15.876 14.701 27.586 1.00 52.41 80 HIS A N 1
ATOM 622 C CA . HIS A 1 80 ? 14.710 15.151 26.820 1.00 52.41 80 HIS A CA 1
ATOM 623 C C . HIS A 1 80 ? 14.505 16.621 27.195 1.00 52.41 80 HIS A C 1
ATOM 625 O O . HIS A 1 80 ? 14.428 16.937 28.385 1.00 52.41 80 HIS A O 1
ATOM 631 N N . PRO A 1 81 ? 14.438 17.527 26.217 1.00 51.22 81 PRO A N 1
ATOM 632 C CA . PRO A 1 81 ? 13.162 18.210 26.059 1.00 51.22 81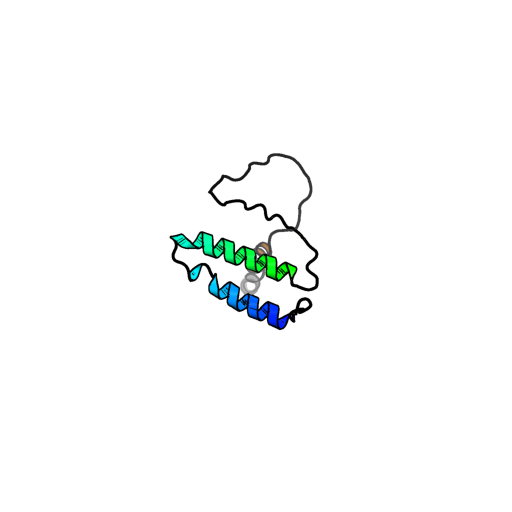 PRO A CA 1
ATOM 633 C C . PRO A 1 81 ? 12.828 18.429 24.577 1.00 51.22 81 PRO A C 1
ATOM 635 O O . PRO A 1 81 ? 13.717 18.441 23.737 1.00 51.22 81 PRO A O 1
ATOM 638 N N . LEU A 1 82 ? 11.553 18.702 24.285 1.00 58.12 82 LEU A N 1
ATOM 639 C CA . LEU A 1 82 ? 11.039 19.244 23.009 1.00 58.12 82 LEU A CA 1
ATOM 640 C C . LEU A 1 82 ? 10.435 18.258 21.996 1.00 58.12 82 LEU A C 1
ATOM 642 O O . LEU A 1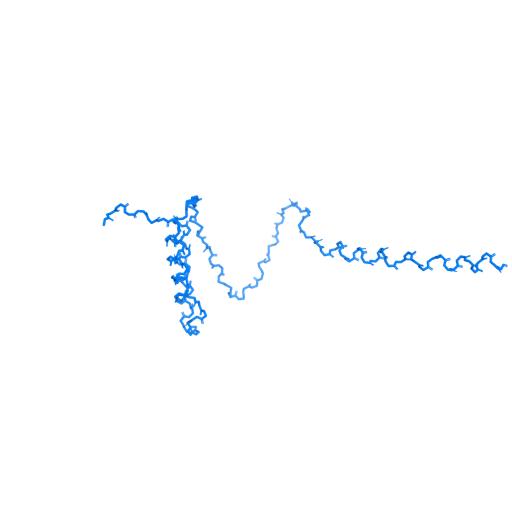 82 ? 10.353 18.574 20.813 1.00 58.12 82 LEU A O 1
ATOM 646 N N . VAL A 1 83 ? 9.882 17.128 22.438 1.00 56.62 83 VAL A N 1
ATOM 647 C CA . VAL A 1 83 ? 8.838 16.453 21.646 1.00 56.62 83 VAL A CA 1
ATOM 648 C C . VAL A 1 83 ? 7.610 16.271 22.510 1.00 56.62 83 VAL A C 1
ATOM 650 O O . VAL A 1 83 ? 7.556 15.408 23.380 1.00 56.62 83 VAL A O 1
ATOM 653 N N . GLY A 1 84 ? 6.632 17.128 22.267 1.00 58.31 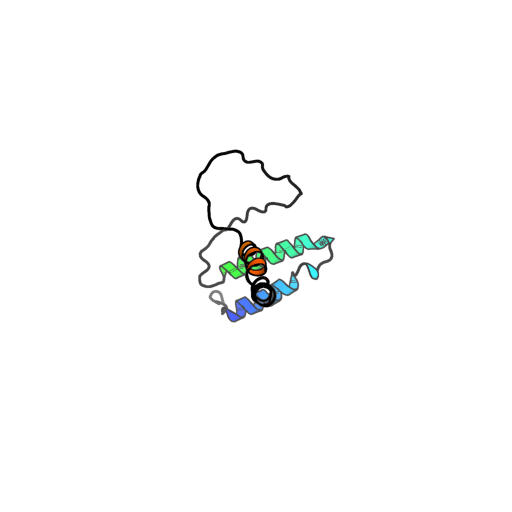84 GLY A N 1
ATOM 654 C CA . GLY A 1 84 ? 5.342 17.081 22.923 1.00 58.31 84 GLY A CA 1
ATOM 655 C C . GLY A 1 84 ? 4.937 18.476 23.323 1.00 58.31 84 GLY A C 1
ATOM 656 O O . GLY A 1 84 ? 5.361 18.950 24.367 1.00 58.31 84 GLY A O 1
ATOM 657 N N . LEU A 1 85 ? 4.141 19.119 22.468 1.00 58.44 85 LEU A N 1
ATOM 658 C CA . LEU A 1 85 ? 2.872 19.758 22.832 1.00 58.44 85 LEU A CA 1
ATOM 659 C C . LEU A 1 85 ? 2.484 20.805 21.770 1.00 58.44 85 LEU A C 1
ATOM 661 O O . LEU A 1 85 ? 2.564 22.005 22.028 1.00 58.44 85 LEU A O 1
ATOM 665 N N . PRO A 1 86 ? 1.974 20.388 20.596 1.00 61.62 86 PRO A N 1
ATOM 666 C CA . PRO A 1 86 ? 1.273 21.333 19.723 1.00 61.62 86 PRO A CA 1
ATOM 667 C C . PRO A 1 86 ? 0.014 21.914 20.407 1.00 61.62 86 PRO A C 1
ATOM 669 O O . PRO A 1 86 ? -0.445 22.991 20.048 1.00 61.62 86 PRO A O 1
ATOM 672 N N . PHE A 1 87 ? -0.516 21.246 21.440 1.00 60.19 87 PHE A N 1
ATOM 673 C CA . PHE A 1 87 ? -1.761 21.618 22.120 1.00 60.19 87 PHE A CA 1
ATOM 674 C C . PHE A 1 87 ? -1.592 22.546 23.338 1.00 60.19 87 PHE A C 1
ATOM 676 O O . PHE A 1 87 ? -2.559 23.191 23.733 1.00 60.19 87 PHE A O 1
ATOM 683 N N . LEU A 1 88 ? -0.394 22.667 23.931 1.00 59.44 88 LEU A N 1
ATOM 684 C CA . LEU A 1 88 ? -0.201 23.542 25.104 1.00 59.44 88 LEU A CA 1
ATOM 685 C C . LEU A 1 88 ? -0.173 25.028 24.706 1.00 59.44 88 LEU A C 1
ATOM 687 O O . LEU A 1 88 ? -0.669 25.875 25.446 1.00 59.44 88 LEU A O 1
ATOM 691 N N . PHE A 1 89 ? 0.291 25.334 23.489 1.00 59.97 89 PHE A N 1
ATOM 692 C CA . PHE A 1 89 ? 0.182 26.675 22.905 1.00 59.97 89 PHE A CA 1
ATOM 693 C C . PHE A 1 89 ? -1.268 27.079 22.601 1.00 59.97 89 PHE A C 1
ATOM 695 O O . PHE A 1 89 ? -1.606 28.252 22.736 1.00 59.97 89 PHE A O 1
ATOM 702 N N . ILE A 1 90 ? -2.143 26.125 22.254 1.00 61.97 90 ILE A N 1
ATOM 703 C CA . ILE A 1 90 ? -3.564 26.400 21.984 1.00 61.97 90 ILE A CA 1
ATOM 704 C C . ILE A 1 90 ? -4.281 26.840 23.269 1.00 61.97 90 ILE A C 1
ATOM 706 O O . ILE A 1 90 ? -5.001 27.834 23.250 1.00 61.97 90 ILE A O 1
ATOM 710 N N . ILE A 1 91 ? -4.031 26.165 24.398 1.00 60.94 91 ILE A N 1
ATOM 711 C CA . ILE A 1 91 ? -4.655 26.500 25.692 1.00 60.94 91 ILE A CA 1
ATOM 712 C C . ILE A 1 91 ? -4.137 27.846 26.232 1.00 60.94 91 ILE A C 1
ATOM 714 O O . ILE A 1 91 ? -4.921 28.652 26.734 1.00 60.94 91 ILE A O 1
ATOM 718 N N . LEU A 1 92 ? -2.835 28.132 26.099 1.00 57.28 92 LEU A N 1
ATOM 719 C CA . LEU A 1 92 ? -2.267 29.411 26.547 1.00 57.28 92 LEU A CA 1
ATOM 720 C C . LEU A 1 92 ? -2.706 30.593 25.655 1.00 57.28 92 LEU A C 1
ATOM 722 O O . LEU A 1 92 ? -2.931 31.693 26.159 1.00 57.28 92 LEU A O 1
ATOM 726 N N . GLY A 1 93 ? -2.895 30.370 24.349 1.00 56.59 93 GLY A N 1
ATOM 727 C CA . GLY A 1 93 ? -3.334 31.401 23.400 1.00 56.59 93 GLY A CA 1
ATOM 728 C C . GLY A 1 93 ? -4.776 31.880 23.607 1.00 56.59 93 GLY A C 1
ATOM 729 O O . GLY A 1 93 ? -5.057 33.067 23.434 1.00 56.59 93 GLY A O 1
ATOM 730 N N . THR A 1 94 ? -5.692 31.002 24.035 1.00 57.44 94 THR A N 1
ATOM 731 C CA . THR A 1 94 ? -7.108 31.369 24.229 1.00 57.44 94 THR A CA 1
ATOM 732 C C . THR A 1 94 ? -7.361 32.220 25.473 1.00 57.44 94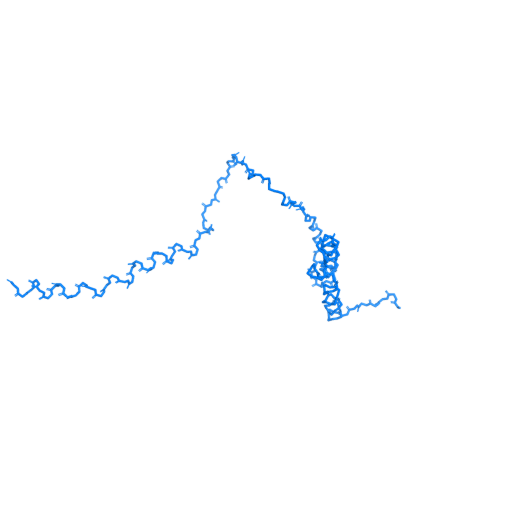 THR A C 1
ATOM 734 O O . THR A 1 94 ? -8.290 33.023 25.478 1.00 57.44 94 THR A O 1
ATOM 737 N N . VAL A 1 95 ? -6.533 32.103 26.516 1.00 56.03 95 VAL A N 1
ATOM 738 C CA . VAL A 1 95 ? -6.705 32.899 27.747 1.00 56.03 95 VAL A CA 1
ATOM 739 C C . VAL 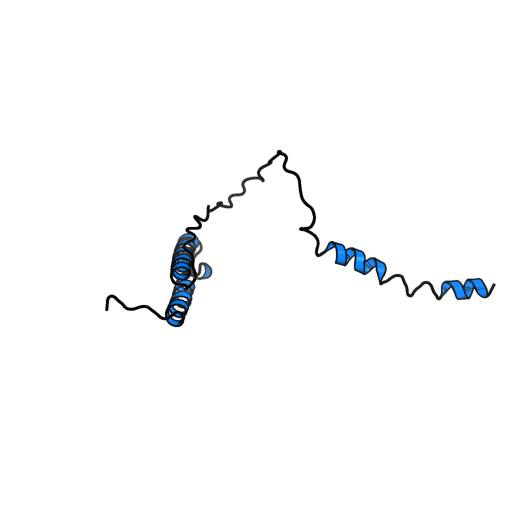A 1 95 ? -6.186 34.337 27.570 1.00 56.03 95 VAL A C 1
ATOM 741 O O . VAL A 1 95 ? -6.716 35.261 28.181 1.00 56.03 95 VAL A O 1
ATOM 744 N N . GLY A 1 96 ? -5.201 34.565 26.690 1.00 55.12 96 GLY A N 1
ATOM 745 C CA . GLY A 1 96 ? -4.583 35.886 26.500 1.00 55.12 96 GLY A CA 1
ATOM 746 C C . GLY A 1 96 ? -5.352 36.866 25.602 1.00 55.12 96 GLY A C 1
ATOM 747 O O . GLY A 1 96 ? -5.288 38.073 25.823 1.00 55.12 96 GLY A O 1
ATOM 748 N N . LEU A 1 97 ? -6.100 36.383 24.603 1.00 55.22 97 LEU A N 1
ATOM 749 C CA . LEU A 1 97 ? -6.727 37.246 23.584 1.00 55.22 97 LEU A CA 1
ATOM 750 C C . LEU A 1 97 ? -8.204 37.596 23.845 1.00 55.22 97 LEU A C 1
ATOM 752 O O . LEU A 1 97 ? -8.733 38.492 23.192 1.00 55.22 97 LEU A O 1
ATOM 756 N N . GLY A 1 98 ? -8.862 36.966 24.825 1.00 52.62 98 GLY A N 1
ATOM 757 C CA . GLY A 1 98 ? -10.244 37.291 25.220 1.00 52.62 98 GLY A CA 1
ATOM 758 C C . GLY A 1 98 ? -10.390 38.377 26.301 1.00 52.62 98 GLY A C 1
ATOM 759 O O . GLY A 1 98 ? -11.485 38.893 26.502 1.00 52.62 98 GLY A O 1
ATOM 760 N N . GLY A 1 99 ? -9.313 38.746 27.007 1.00 52.78 99 GLY A N 1
ATOM 761 C CA . GLY A 1 99 ? -9.382 39.591 28.213 1.00 52.78 99 GLY A CA 1
ATOM 762 C C . GLY A 1 99 ? -9.207 41.104 28.013 1.00 52.78 99 GLY A C 1
ATOM 763 O O . GLY A 1 99 ? -9.366 41.865 28.964 1.00 52.78 99 GLY A O 1
ATOM 764 N N . ILE A 1 100 ? -8.873 41.575 26.807 1.00 53.84 100 ILE A N 1
ATOM 765 C CA . ILE A 1 100 ? -8.362 42.951 26.615 1.00 53.84 100 ILE A CA 1
ATOM 766 C C . ILE A 1 100 ? -9.426 43.976 26.172 1.00 53.84 100 ILE A C 1
ATOM 768 O O . ILE A 1 100 ? -9.141 45.172 26.142 1.00 53.84 100 ILE A O 1
ATOM 772 N N . TYR A 1 101 ? -10.670 43.563 25.895 1.00 52.53 101 TYR A N 1
ATOM 773 C CA . TYR A 1 101 ? -11.747 44.489 25.487 1.00 52.53 101 TYR A CA 1
ATOM 774 C C . TYR A 1 101 ? -12.625 45.013 26.643 1.00 52.53 101 TYR A C 1
ATOM 776 O O . TYR A 1 101 ? -13.281 46.041 26.486 1.00 52.53 101 TYR A O 1
ATOM 784 N N . GLY A 1 102 ? -12.603 44.386 27.826 1.00 55.50 102 GLY A N 1
ATOM 785 C CA . GLY A 1 102 ? -13.439 44.785 28.975 1.00 55.50 102 GLY A CA 1
ATOM 786 C C . GLY A 1 102 ? -12.854 45.873 29.892 1.00 55.50 102 GLY A C 1
ATOM 787 O O . GLY A 1 102 ? -13.571 46.447 30.705 1.00 55.50 102 GLY A O 1
ATOM 788 N N . ALA A 1 103 ? -11.563 46.203 29.776 1.00 53.12 103 ALA A N 1
ATOM 789 C CA . ALA A 1 103 ? -10.864 47.051 30.755 1.00 53.12 103 ALA A CA 1
ATOM 790 C C . ALA A 1 103 ? -10.942 48.571 30.488 1.00 53.12 103 ALA A C 1
ATOM 792 O O . ALA A 1 103 ? -10.418 49.369 31.271 1.00 53.12 103 ALA A O 1
ATOM 793 N N . ARG A 1 104 ? -11.580 49.002 29.390 1.00 55.34 104 ARG A N 1
ATOM 794 C CA . ARG A 1 104 ? -11.735 50.432 29.054 1.00 55.34 104 ARG A CA 1
ATOM 795 C C . ARG A 1 104 ? -13.041 51.052 29.559 1.00 55.34 104 ARG A C 1
ATOM 797 O O . ARG A 1 104 ? -13.098 52.268 29.702 1.00 55.34 104 ARG A O 1
ATOM 804 N N . ALA A 1 105 ? -14.056 50.243 29.866 1.00 53.19 105 ALA A N 1
ATOM 805 C CA . ALA A 1 105 ? -15.351 50.743 30.332 1.00 53.19 105 ALA A CA 1
ATOM 806 C C . ALA A 1 105 ? -15.350 51.124 31.825 1.00 53.19 105 ALA A C 1
ATOM 808 O O . ALA A 1 105 ? -15.990 52.100 32.200 1.00 53.19 105 ALA A O 1
ATOM 809 N N . TYR A 1 106 ? -14.583 50.422 32.668 1.00 55.19 106 TYR A N 1
ATOM 810 C CA . TYR A 1 106 ? -14.575 50.680 34.116 1.00 55.19 106 TYR A CA 1
ATOM 811 C C . TYR A 1 106 ? -13.803 51.953 34.505 1.00 55.19 106 TYR A C 1
ATOM 813 O O . TYR A 1 106 ? -14.215 52.681 35.403 1.00 55.19 106 TYR A O 1
ATOM 821 N N . ARG A 1 107 ? -12.731 52.303 33.777 1.00 58.47 107 ARG A N 1
ATOM 822 C CA . ARG A 1 107 ? -11.961 53.530 34.063 1.00 58.47 107 ARG A CA 1
ATOM 823 C C . ARG A 1 107 ? -12.740 54.822 33.814 1.00 58.47 107 ARG A C 1
ATOM 825 O O . ARG A 1 107 ? -12.520 55.787 34.532 1.00 58.47 107 ARG A O 1
ATOM 832 N N . LYS A 1 108 ? -13.701 54.824 32.882 1.00 58.28 108 LYS A N 1
ATOM 833 C CA . LYS A 1 108 ? -14.563 55.995 32.654 1.00 58.28 108 LYS A CA 1
ATOM 834 C C . LYS A 1 108 ? -15.558 56.258 33.788 1.00 58.28 108 LYS A C 1
ATOM 836 O O . LYS A 1 108 ? -16.051 57.373 33.879 1.00 58.28 108 LYS A O 1
ATOM 841 N N . GLN A 1 109 ? -15.858 55.267 34.631 1.00 55.56 109 GLN A N 1
ATOM 842 C CA . GLN A 1 109 ? -16.702 55.486 35.811 1.00 55.56 109 GLN A CA 1
ATOM 843 C C . GLN A 1 109 ? -15.904 55.988 37.018 1.00 55.56 109 GLN A C 1
ATOM 845 O O . GLN A 1 109 ? -16.458 56.699 37.844 1.00 55.56 109 GLN A O 1
ATOM 850 N N . ILE A 1 110 ? -14.612 55.657 37.105 1.00 58.41 110 ILE A N 1
ATOM 851 C CA . ILE A 1 110 ? -13.744 56.114 38.201 1.00 58.41 110 ILE A CA 1
ATOM 852 C C . ILE A 1 110 ? -13.362 57.593 38.040 1.00 58.41 110 ILE A C 1
ATOM 854 O O . ILE A 1 110 ? -13.230 58.284 39.035 1.00 58.41 110 ILE A O 1
ATOM 858 N N . GLU A 1 111 ? -13.213 58.092 36.810 1.00 57.62 111 GLU A N 1
ATOM 859 C CA . GLU A 1 111 ? -12.893 59.510 36.550 1.00 57.62 111 GLU A CA 1
ATOM 860 C C . GLU A 1 111 ? -14.112 60.453 36.599 1.00 57.62 111 GLU A C 1
ATOM 862 O O . GLU A 1 111 ? -13.948 61.663 36.475 1.00 57.62 111 GLU A O 1
ATOM 867 N N . ALA A 1 112 ? -15.332 59.924 36.744 1.00 57.41 112 ALA A N 1
ATOM 868 C CA . ALA A 1 112 ? -16.574 60.707 36.764 1.00 57.41 112 ALA A CA 1
ATOM 869 C C . ALA A 1 112 ? -17.211 60.824 38.166 1.00 57.41 112 ALA A C 1
ATOM 871 O O . ALA A 1 112 ? -18.370 61.227 38.270 1.00 57.41 112 ALA A O 1
ATOM 872 N N . ASN A 1 113 ? -16.473 60.465 39.218 1.00 48.72 113 ASN A N 1
ATOM 873 C CA . ASN A 1 113 ? -16.838 60.624 40.630 1.00 48.72 113 ASN A CA 1
ATOM 874 C C . ASN A 1 113 ? -15.699 61.330 41.380 1.00 48.72 113 ASN A C 1
ATOM 876 O O . ASN A 1 113 ? -15.934 61.765 42.526 1.00 48.72 113 ASN A O 1
#

Radius of gyration: 29.25 Å; chains: 1; bounding box: 36×77×63 Å

InterPro domains:
  IPR001623 DnaJ domain [PF00226] (7-49)
  IPR001623 DnaJ domain [PS50076] (1-66)
  IPR001623 DnaJ domain [cd06257] (7-46)
  IPR036869 Chaperone J-domain superfamily [G3DSA:1.10.287.110] (6-51)
  IPR036869 Chaperone J-domain superfamily [SSF46565] (7-49)